Protein AF-A0ABD2DXF5-F1 (afdb_monomer_lite)

InterPro domains:
  IPR007128 Nuclear MIS12/MIND complex subunit PMF1/Nnf1 [PTHR15459] (1-90)

Structure (mmCIF, N/CA/C/O backbone):
data_AF-A0ABD2DXF5-F1
#
_entry.id   AF-A0ABD2DXF5-F1
#
loop_
_atom_site.group_PDB
_atom_site.id
_atom_site.type_symbol
_atom_site.label_atom_id
_atom_site.label_alt_id
_atom_site.label_comp_id
_atom_site.label_asym_id
_atom_site.label_entity_id
_atom_site.label_seq_id
_atom_site.pdbx_PDB_ins_code
_atom_site.Cartn_x
_atom_site.Cartn_y
_atom_site.Cartn_z
_atom_site.occupancy
_atom_site.B_iso_or_equiv
_atom_site.auth_seq_id
_atom_site.auth_comp_id
_atom_site.auth_asym_id
_atom_site.auth_atom_id
_atom_site.pdbx_PDB_model_num
ATOM 1 N N . MET A 1 1 ? 11.352 -49.513 6.795 1.00 47.22 1 MET A N 1
ATOM 2 C CA . MET A 1 1 ? 11.849 -49.752 5.428 1.00 47.22 1 MET A CA 1
ATOM 3 C C . MET A 1 1 ? 10.903 -50.718 4.741 1.00 47.22 1 MET A C 1
ATOM 5 O O . MET A 1 1 ? 10.821 -51.858 5.172 1.00 47.22 1 MET A O 1
ATOM 9 N N . ALA A 1 2 ? 10.162 -50.231 3.752 1.00 45.31 2 ALA A N 1
ATOM 10 C CA . ALA A 1 2 ? 9.526 -51.004 2.689 1.00 45.31 2 ALA A CA 1
ATOM 11 C C . ALA A 1 2 ? 9.255 -49.999 1.559 1.00 45.31 2 ALA A C 1
ATOM 13 O O . ALA A 1 2 ? 8.638 -48.960 1.792 1.00 45.31 2 ALA A O 1
ATOM 14 N N . GLU A 1 3 ? 9.857 -50.265 0.407 1.00 38.09 3 GLU A N 1
ATOM 15 C CA . GLU A 1 3 ? 9.867 -49.440 -0.797 1.00 38.09 3 GLU A CA 1
ATOM 16 C C . GLU A 1 3 ? 8.596 -49.584 -1.643 1.00 38.09 3 GLU A C 1
ATOM 18 O O . GLU A 1 3 ? 7.982 -50.646 -1.684 1.00 38.09 3 GLU A O 1
ATOM 23 N N . ALA A 1 4 ? 8.324 -48.480 -2.349 1.00 42.16 4 ALA A N 1
ATOM 24 C CA . ALA A 1 4 ? 7.800 -48.314 -3.707 1.00 42.16 4 ALA A CA 1
ATOM 25 C C . ALA A 1 4 ? 6.506 -49.022 -4.141 1.00 42.16 4 ALA A C 1
ATOM 27 O O . ALA A 1 4 ? 6.417 -50.244 -4.198 1.00 42.16 4 ALA A O 1
ATOM 28 N N . SER A 1 5 ? 5.577 -48.219 -4.672 1.00 49.09 5 SER A N 1
ATOM 29 C CA . SER A 1 5 ? 5.047 -48.423 -6.029 1.00 49.09 5 SER A CA 1
ATOM 30 C C . SER A 1 5 ? 4.474 -47.110 -6.569 1.00 49.09 5 SER A C 1
ATOM 32 O O . SER A 1 5 ? 3.487 -46.584 -6.061 1.00 49.09 5 SER A O 1
ATOM 34 N N . ASP A 1 6 ? 5.166 -46.594 -7.579 1.00 45.31 6 ASP A N 1
ATOM 35 C CA . ASP A 1 6 ? 4.825 -45.470 -8.446 1.00 45.31 6 ASP A CA 1
ATOM 36 C C . ASP A 1 6 ? 3.909 -45.985 -9.572 1.00 45.31 6 ASP A C 1
ATOM 38 O O . ASP A 1 6 ? 4.174 -47.052 -10.133 1.00 45.31 6 ASP A O 1
ATOM 42 N N . VAL A 1 7 ? 2.835 -45.262 -9.906 1.00 48.72 7 VAL A N 1
ATOM 43 C CA . VAL A 1 7 ? 2.198 -45.408 -11.221 1.00 48.72 7 VAL A CA 1
ATOM 44 C C . VAL A 1 7 ? 1.733 -44.043 -11.729 1.00 48.72 7 VAL A C 1
ATOM 46 O O . VAL A 1 7 ? 0.672 -43.516 -11.400 1.00 48.72 7 VAL A O 1
ATOM 49 N N . ASN A 1 8 ? 2.610 -43.450 -12.528 1.00 42.25 8 ASN A N 1
ATOM 50 C CA . ASN A 1 8 ? 2.336 -42.383 -13.473 1.00 42.25 8 ASN A CA 1
ATOM 51 C C . ASN A 1 8 ? 1.521 -42.931 -14.661 1.00 42.25 8 ASN A C 1
ATOM 53 O O . ASN A 1 8 ? 2.016 -43.770 -15.415 1.00 42.25 8 ASN A O 1
ATOM 57 N N . VAL A 1 9 ? 0.299 -42.431 -14.859 1.00 48.22 9 VAL A N 1
ATOM 58 C CA . VAL A 1 9 ? -0.449 -42.578 -16.116 1.00 48.22 9 VAL A CA 1
ATOM 59 C C . VAL A 1 9 ? -0.662 -41.181 -16.675 1.00 48.22 9 VAL A C 1
ATOM 61 O O . VAL A 1 9 ? -1.481 -40.411 -16.177 1.00 4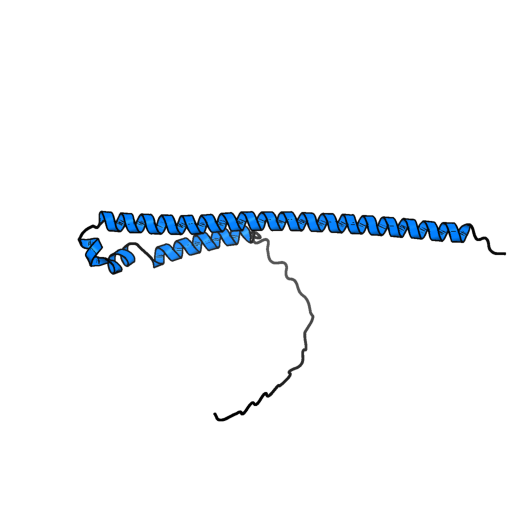8.22 9 VAL A O 1
ATOM 64 N N . GLY A 1 10 ? 0.137 -40.857 -17.689 1.00 40.25 10 GLY A N 1
ATOM 65 C CA . GLY A 1 10 ? -0.113 -39.732 -18.571 1.00 40.25 10 GLY A CA 1
ATOM 66 C C . GLY A 1 10 ? -1.233 -40.079 -19.544 1.00 40.25 10 GLY A C 1
ATOM 67 O O . GLY A 1 10 ? -1.236 -41.165 -20.119 1.00 40.25 10 GLY A O 1
ATOM 68 N N . ASP A 1 11 ? -2.146 -39.139 -19.739 1.00 43.84 11 ASP A N 1
ATOM 69 C CA . ASP A 1 11 ? -3.059 -39.128 -20.873 1.00 43.84 11 ASP A CA 1
ATOM 70 C C . ASP A 1 11 ? -3.064 -37.704 -21.432 1.00 43.84 11 ASP A C 1
ATOM 72 O O . ASP A 1 11 ? -3.457 -36.744 -20.766 1.00 43.84 11 ASP A O 1
ATOM 76 N N . GLY A 1 12 ? -2.469 -37.561 -22.615 1.00 35.69 12 GLY A N 1
ATOM 77 C CA . GLY A 1 12 ? -2.426 -36.314 -23.360 1.00 35.69 12 GLY A CA 1
ATOM 78 C C . GLY A 1 12 ? -3.712 -36.164 -24.157 1.00 35.69 12 GLY A C 1
ATOM 79 O O . GLY A 1 12 ? -4.060 -37.050 -24.931 1.00 35.69 12 GLY A O 1
ATOM 80 N N . CYS A 1 13 ? -4.387 -35.028 -24.006 1.00 43.59 13 CYS A N 1
ATOM 81 C CA . CYS A 1 13 ? -5.456 -34.623 -24.908 1.00 43.59 13 CYS A CA 1
ATOM 82 C C . CYS A 1 13 ? -5.044 -33.347 -25.637 1.00 43.59 13 CYS A C 1
ATOM 84 O O . CYS A 1 13 ? -4.646 -32.352 -25.032 1.00 43.59 13 CYS A O 1
ATOM 86 N N . GLU A 1 14 ? -5.089 -33.462 -26.956 1.00 42.84 14 GLU A N 1
ATOM 87 C CA . GLU A 1 14 ? -4.567 -32.548 -27.955 1.00 42.84 14 GLU A CA 1
ATOM 88 C C . GLU A 1 14 ? -5.222 -31.163 -27.907 1.00 42.84 14 GLU A C 1
ATOM 90 O O . GLU A 1 14 ? -6.431 -31.004 -27.728 1.00 42.84 14 GLU A O 1
ATOM 95 N N . GLU A 1 15 ? -4.385 -30.153 -28.137 1.00 37.16 15 GLU A N 1
ATOM 96 C CA . GLU A 1 15 ? -4.783 -28.793 -28.465 1.00 37.16 15 GLU A CA 1
ATOM 97 C C . GLU A 1 15 ? -5.615 -28.770 -29.757 1.00 37.16 15 GLU A C 1
ATOM 99 O O . GLU A 1 15 ? -5.152 -29.167 -30.829 1.00 37.16 15 GLU A O 1
ATOM 104 N N . LYS A 1 16 ? -6.820 -28.203 -29.685 1.00 44.84 16 LYS A N 1
ATOM 105 C CA . LYS A 1 16 ? -7.468 -27.583 -30.843 1.00 44.84 16 LYS A CA 1
ATOM 106 C C . LYS A 1 16 ? -8.136 -26.286 -30.414 1.00 44.84 16 LYS A C 1
ATOM 108 O O . LYS A 1 16 ? -9.230 -26.285 -29.854 1.00 44.84 16 LYS A O 1
ATOM 113 N N . GLY A 1 17 ? -7.458 -25.177 -30.688 1.00 40.25 17 GLY A N 1
ATOM 114 C CA . GLY A 1 17 ? -8.047 -23.849 -30.600 1.00 40.25 17 GLY A CA 1
ATOM 115 C C . GLY A 1 17 ? -9.136 -23.624 -31.655 1.00 40.25 17 GLY A C 1
ATOM 116 O O . GLY A 1 17 ? -9.132 -24.251 -32.720 1.00 40.25 17 GLY A O 1
ATOM 117 N N . PRO A 1 18 ? -10.034 -22.668 -31.394 1.00 44.34 18 PRO A N 1
ATOM 118 C CA . PRO A 1 18 ? -10.642 -21.864 -32.429 1.00 44.34 18 PRO A CA 1
ATOM 119 C C . PRO A 1 18 ? -10.157 -20.417 -32.280 1.00 44.34 18 PRO A C 1
ATOM 121 O O . PRO A 1 18 ? -10.556 -19.696 -31.365 1.00 44.34 18 PRO A O 1
ATOM 124 N N . GLU A 1 19 ? -9.301 -19.988 -33.206 1.00 47.12 19 GLU A N 1
ATOM 125 C CA . GLU A 1 19 ? -9.205 -18.572 -33.553 1.00 47.12 19 GLU A CA 1
ATOM 126 C C . GLU A 1 19 ? -10.513 -18.135 -34.223 1.00 47.12 19 GLU A C 1
ATOM 128 O O . GLU A 1 19 ? -11.036 -18.830 -35.097 1.00 47.12 19 GLU A O 1
ATOM 133 N N . GLY A 1 20 ? -11.038 -16.974 -33.829 1.00 34.41 20 GLY A N 1
ATOM 134 C CA . GLY A 1 20 ? -12.219 -16.398 -34.468 1.00 34.41 20 GLY A CA 1
ATOM 135 C C . GLY A 1 20 ? -12.893 -15.291 -33.665 1.00 34.41 20 GLY A C 1
ATOM 136 O O . GLY A 1 20 ? -13.974 -15.499 -33.134 1.00 34.41 20 GLY A O 1
ATOM 137 N N . SER A 1 21 ? -12.227 -14.137 -33.588 1.00 40.69 21 SER A N 1
ATOM 138 C CA . SER A 1 21 ? -12.760 -12.765 -33.501 1.00 40.69 21 SER A CA 1
ATOM 139 C C . SER A 1 21 ? -14.139 -12.496 -32.877 1.00 40.69 21 SER A C 1
ATOM 141 O O . SER A 1 21 ? -15.168 -12.837 -33.448 1.00 40.69 21 SER A O 1
ATOM 143 N N . SER A 1 22 ? -14.160 -11.631 -31.859 1.00 41.78 22 SER A N 1
ATOM 144 C CA . SER A 1 22 ? -14.751 -10.285 -31.983 1.00 41.78 22 SER A CA 1
ATOM 145 C C . SER A 1 22 ? -14.497 -9.505 -30.692 1.00 41.78 22 SER A C 1
ATOM 147 O O . SER A 1 22 ? -15.078 -9.792 -29.647 1.00 41.78 22 SER A O 1
ATOM 149 N N . SER A 1 23 ? -13.596 -8.523 -30.751 1.00 48.12 23 SER A N 1
ATOM 150 C CA . SER A 1 23 ? -13.477 -7.506 -29.709 1.00 48.12 23 SER A CA 1
ATOM 151 C C . SER A 1 23 ? -14.700 -6.599 -29.781 1.00 48.12 23 SER A C 1
ATOM 153 O O . SER A 1 23 ? -14.764 -5.682 -30.597 1.00 48.12 23 SER A O 1
ATOM 155 N N . GLU A 1 24 ? -15.684 -6.879 -28.936 1.00 38.19 24 GLU A N 1
ATOM 156 C CA . GLU A 1 24 ? -16.800 -5.972 -28.704 1.00 38.19 24 GLU A CA 1
ATOM 157 C C . GLU A 1 24 ? -16.285 -4.740 -27.930 1.00 38.19 24 GLU A C 1
ATOM 159 O O . GLU A 1 24 ? -15.555 -4.896 -26.942 1.00 38.19 24 GLU A O 1
ATOM 164 N N . PRO A 1 25 ? -16.591 -3.505 -28.371 1.00 47.94 25 PRO A N 1
ATOM 165 C CA . PRO A 1 25 ? -16.143 -2.303 -27.688 1.00 47.94 25 PRO A CA 1
ATOM 166 C C . PRO A 1 25 ? -16.937 -2.152 -26.389 1.00 47.94 25 PRO A C 1
ATOM 168 O O . PRO A 1 25 ? -18.086 -1.712 -26.381 1.00 47.94 25 PRO A O 1
ATOM 171 N N . VAL A 1 26 ? -16.306 -2.531 -25.278 1.00 52.56 26 VAL A N 1
ATOM 172 C CA . VAL A 1 26 ? -16.805 -2.263 -23.925 1.00 52.56 26 VAL A CA 1
ATOM 173 C C . VAL A 1 26 ? -17.025 -0.744 -23.786 1.00 52.56 26 VAL A C 1
ATOM 175 O O . VAL A 1 26 ? -16.183 0.029 -24.257 1.00 52.56 26 VAL A O 1
ATOM 178 N N . PRO A 1 27 ? -18.137 -0.285 -23.175 1.00 61.97 27 PRO A N 1
ATOM 179 C CA . PRO A 1 27 ? -18.443 1.140 -23.056 1.00 61.97 27 PRO A CA 1
ATOM 180 C C . PRO A 1 27 ? -17.316 1.876 -22.320 1.00 61.97 27 PRO A C 1
ATOM 182 O O . PRO A 1 27 ? -16.555 1.229 -21.594 1.00 61.97 27 PRO A O 1
ATOM 185 N N . PRO A 1 28 ? -17.232 3.218 -22.404 1.00 48.78 28 PRO A N 1
ATOM 186 C CA . PRO A 1 28 ? -16.329 4.005 -21.574 1.00 48.78 28 PRO A CA 1
ATOM 187 C C . PRO A 1 28 ? -16.832 4.003 -20.121 1.00 48.78 28 PRO A C 1
ATOM 189 O O . PRO A 1 28 ? -17.269 5.011 -19.575 1.00 48.78 28 PRO A O 1
ATOM 192 N N . GLY A 1 29 ? -16.790 2.835 -19.483 1.00 48.12 29 GLY A N 1
ATOM 193 C CA . GLY A 1 29 ? -16.702 2.723 -18.047 1.00 48.12 29 GLY A CA 1
ATOM 194 C C . GLY A 1 29 ? -15.346 3.288 -17.677 1.00 48.12 29 GLY A C 1
ATOM 195 O O . GLY A 1 29 ? -14.325 2.798 -18.156 1.00 48.12 29 GLY A O 1
ATOM 196 N N . THR A 1 30 ? -15.359 4.370 -16.902 1.00 53.91 30 THR A N 1
ATOM 197 C CA . THR A 1 30 ? -14.197 5.022 -16.299 1.00 53.91 30 THR A CA 1
ATOM 198 C C . THR A 1 30 ? -13.102 3.991 -16.043 1.00 53.91 30 THR A C 1
ATOM 200 O O . THR A 1 30 ? -13.256 3.153 -15.158 1.00 53.91 30 THR A O 1
ATOM 203 N N . ILE A 1 31 ? -12.028 3.995 -16.842 1.00 68.38 31 ILE A N 1
ATOM 204 C CA . ILE A 1 31 ? -10.905 3.078 -16.635 1.00 68.38 31 ILE A CA 1
ATOM 205 C C . ILE A 1 31 ? -10.258 3.514 -15.319 1.00 68.38 31 ILE A C 1
ATOM 207 O O . ILE A 1 31 ? -9.460 4.451 -15.274 1.00 68.38 31 ILE A O 1
ATOM 211 N N . ILE A 1 32 ? -10.684 2.900 -14.215 1.00 75.50 32 ILE A N 1
ATOM 212 C CA . ILE A 1 32 ? -10.129 3.152 -12.891 1.00 75.50 32 ILE A CA 1
ATOM 213 C C . ILE A 1 32 ? -8.680 2.675 -12.950 1.00 75.50 32 ILE A C 1
ATOM 215 O O . ILE A 1 32 ? -8.405 1.505 -13.216 1.00 75.50 32 ILE A O 1
ATOM 219 N N . SER A 1 33 ? -7.742 3.598 -12.734 1.00 86.88 33 SER A N 1
ATOM 220 C CA . SER A 1 33 ? -6.328 3.244 -12.620 1.00 86.88 33 SER A CA 1
ATOM 221 C C . SER A 1 33 ? -6.158 2.179 -11.536 1.00 86.88 33 SER A C 1
ATOM 223 O O . SER A 1 33 ? -6.744 2.302 -10.462 1.00 86.88 33 SER A O 1
ATOM 225 N N . ARG A 1 34 ? -5.333 1.155 -11.786 1.00 88.25 34 ARG A N 1
ATOM 226 C CA . ARG A 1 34 ? -5.063 0.071 -10.819 1.00 88.25 34 ARG A CA 1
ATOM 227 C C . ARG A 1 34 ? -4.621 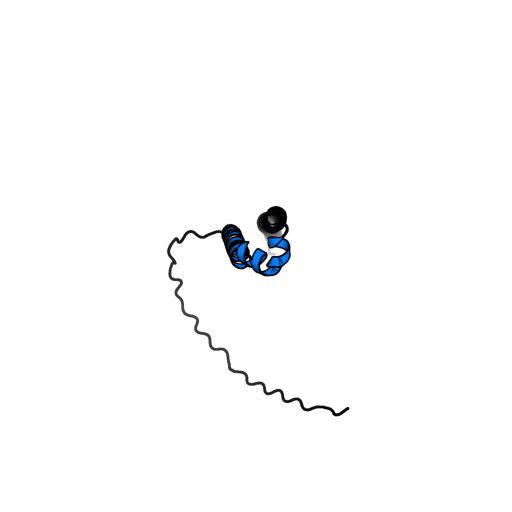0.596 -9.449 1.00 88.25 34 ARG A C 1
ATOM 229 O O . ARG A 1 34 ? -4.973 0.012 -8.436 1.00 88.25 34 ARG A O 1
ATOM 236 N N . VAL A 1 35 ? -3.916 1.725 -9.441 1.00 87.56 35 VAL A N 1
ATOM 237 C CA . VAL A 1 35 ? -3.551 2.496 -8.245 1.00 87.56 35 VAL A CA 1
ATOM 238 C C . VAL A 1 35 ? -4.783 2.913 -7.436 1.00 87.56 35 VAL A C 1
ATOM 240 O O . VAL A 1 35 ? -4.875 2.635 -6.251 1.00 87.56 35 VAL A O 1
ATOM 243 N N . LYS A 1 36 ? -5.780 3.520 -8.087 1.00 88.25 36 LYS A N 1
ATOM 244 C CA . LYS A 1 36 ? -7.023 3.953 -7.429 1.00 88.25 36 LYS A CA 1
ATOM 245 C C . LYS A 1 36 ? -7.866 2.768 -6.963 1.00 88.25 36 LYS A C 1
ATOM 247 O O . LYS A 1 36 ? -8.592 2.867 -5.981 1.00 88.25 36 LYS A O 1
ATOM 252 N N . LEU A 1 37 ? -7.778 1.648 -7.681 1.00 93.00 37 LEU A N 1
ATOM 253 C CA . LEU A 1 37 ? -8.412 0.408 -7.254 1.00 93.00 37 LEU A CA 1
ATOM 254 C C . LEU A 1 37 ? -7.761 -0.126 -5.970 1.00 93.00 37 LEU A C 1
ATOM 256 O O . LEU A 1 37 ? -8.485 -0.587 -5.096 1.00 93.00 37 LEU A O 1
ATOM 260 N N . LEU A 1 38 ? -6.430 -0.050 -5.846 1.00 91.31 38 LEU A N 1
ATOM 261 C CA . LEU A 1 38 ? -5.712 -0.457 -4.636 1.00 91.31 38 LEU A CA 1
ATOM 262 C C . LEU A 1 38 ? -6.158 0.356 -3.416 1.00 91.31 38 LEU A C 1
ATOM 264 O O . LEU A 1 38 ? -6.549 -0.255 -2.428 1.00 91.31 38 LEU A O 1
ATOM 268 N N . ASP A 1 39 ? -6.195 1.681 -3.537 1.00 92.56 39 ASP A N 1
ATOM 269 C CA . ASP A 1 39 ? -6.689 2.614 -2.509 1.00 92.56 39 ASP A CA 1
ATOM 270 C C . ASP A 1 39 ? -8.099 2.227 -2.033 1.00 92.56 39 ASP A C 1
ATOM 272 O O . ASP A 1 39 ? -8.331 1.899 -0.868 1.00 92.56 39 ASP A O 1
ATOM 276 N N . THR A 1 40 ? -9.026 2.055 -2.980 1.00 95.25 40 THR A N 1
ATOM 277 C CA . THR A 1 40 ? -10.400 1.622 -2.670 1.00 95.25 40 THR A CA 1
ATOM 278 C C . THR A 1 40 ? -10.452 0.241 -1.999 1.00 95.25 40 THR A C 1
ATOM 280 O O . THR A 1 40 ? -11.273 0.002 -1.106 1.00 95.25 40 THR A O 1
ATOM 283 N N . MET A 1 41 ? -9.607 -0.702 -2.430 1.00 95.56 41 MET A N 1
ATOM 284 C CA . MET A 1 41 ? -9.538 -2.038 -1.835 1.00 95.56 41 MET A CA 1
ATOM 285 C C . MET A 1 41 ? -8.999 -1.991 -0.405 1.00 95.56 41 MET A C 1
ATOM 287 O O . MET A 1 41 ? -9.533 -2.699 0.450 1.00 95.56 41 MET A O 1
ATOM 291 N N . VAL A 1 42 ? -7.984 -1.167 -0.131 1.00 97.00 42 VAL A N 1
ATOM 292 C CA . VAL A 1 42 ? -7.416 -0.990 1.210 1.00 97.00 42 VAL A CA 1
ATOM 293 C C . VAL A 1 42 ? -8.425 -0.326 2.138 1.00 97.00 42 VAL A C 1
ATOM 295 O O . VAL A 1 42 ? -8.661 -0.848 3.229 1.00 97.00 42 VAL A O 1
ATOM 298 N N . ASP A 1 43 ? -9.110 0.724 1.691 1.00 96.44 43 ASP A N 1
ATOM 299 C CA . ASP A 1 43 ? -10.184 1.365 2.453 1.00 96.44 43 ASP A CA 1
ATOM 300 C C . ASP A 1 43 ? -11.304 0.383 2.801 1.00 96.44 43 ASP A C 1
ATOM 302 O O . ASP A 1 43 ? -11.717 0.252 3.959 1.00 96.44 43 ASP A O 1
ATOM 306 N N . THR A 1 44 ? -11.760 -0.379 1.804 1.00 97.94 44 THR A N 1
ATOM 307 C CA . THR A 1 44 ? -12.798 -1.393 2.002 1.00 97.94 44 THR A CA 1
ATOM 308 C C . THR A 1 44 ? -12.318 -2.481 2.962 1.00 97.94 44 THR A C 1
ATOM 310 O O . THR A 1 44 ? -13.060 -2.893 3.857 1.00 97.94 44 THR A O 1
ATOM 313 N N . PHE A 1 45 ? -11.074 -2.945 2.821 1.00 97.56 45 PHE A N 1
ATOM 314 C CA . PHE A 1 45 ? -10.480 -3.933 3.716 1.00 97.56 45 PHE A CA 1
ATOM 315 C C . PHE A 1 45 ? -10.429 -3.425 5.159 1.00 97.56 45 PHE A C 1
ATOM 317 O O . PHE A 1 45 ? -10.900 -4.121 6.059 1.00 97.56 45 PHE A O 1
ATOM 324 N N . LEU A 1 46 ? -9.929 -2.207 5.386 1.00 97.44 46 LEU A N 1
ATOM 325 C CA . LEU A 1 46 ? -9.858 -1.594 6.712 1.00 97.44 46 LEU A CA 1
ATOM 326 C C . LEU A 1 46 ? -11.247 -1.437 7.330 1.00 97.44 46 LEU A C 1
ATOM 328 O O . LEU A 1 46 ? -11.440 -1.773 8.499 1.00 97.44 46 LEU A O 1
ATOM 332 N N . GLN A 1 47 ? -12.235 -1.005 6.545 1.00 97.31 47 GLN A N 1
ATOM 333 C CA . GLN A 1 47 ? -13.618 -0.905 7.003 1.00 97.31 47 GLN A CA 1
ATOM 334 C C . GLN A 1 47 ? -14.159 -2.268 7.456 1.00 97.31 47 GLN A C 1
ATOM 336 O O . GLN A 1 47 ? -14.753 -2.383 8.532 1.00 97.31 47 GLN A O 1
ATOM 341 N N . LYS A 1 48 ? -13.943 -3.322 6.659 1.00 98.06 48 LYS A N 1
ATOM 342 C CA . LYS A 1 48 ? -14.391 -4.683 6.988 1.00 98.06 48 LYS A CA 1
ATOM 343 C C . LYS A 1 48 ? -13.646 -5.255 8.191 1.00 98.06 48 LYS A C 1
ATOM 345 O O . LYS A 1 48 ? -14.271 -5.902 9.029 1.00 98.06 48 LYS A O 1
ATOM 350 N N . LEU A 1 49 ? -12.349 -4.988 8.304 1.00 96.56 49 LEU A N 1
ATOM 351 C CA . LEU A 1 49 ? -11.513 -5.427 9.415 1.00 96.56 49 LEU A CA 1
ATOM 352 C C . LEU A 1 49 ? -11.987 -4.820 10.741 1.00 96.56 49 LEU A C 1
ATOM 354 O O . LEU A 1 49 ? -12.202 -5.552 11.706 1.00 96.56 49 LEU A O 1
ATOM 358 N N . VAL A 1 50 ? -12.225 -3.505 10.773 1.00 96.69 50 VAL A N 1
ATOM 359 C CA . VAL A 1 50 ? -12.738 -2.810 11.965 1.00 96.69 50 VAL A CA 1
ATOM 360 C C . VAL A 1 50 ? -14.149 -3.275 12.316 1.00 96.69 50 VAL A C 1
ATOM 362 O O . VAL A 1 50 ? -14.450 -3.487 13.488 1.00 96.69 50 VAL A O 1
ATOM 365 N N . ALA A 1 51 ? -15.011 -3.498 11.321 1.00 97.00 51 ALA A N 1
ATOM 366 C CA . ALA A 1 51 ? -16.345 -4.039 11.565 1.00 97.00 51 ALA A CA 1
ATOM 367 C C . ALA A 1 51 ? -16.291 -5.451 12.180 1.00 97.00 51 ALA A C 1
ATOM 369 O O . ALA A 1 51 ? -17.021 -5.746 13.127 1.00 97.00 51 ALA A O 1
ATOM 370 N N . ALA A 1 52 ? -15.408 -6.320 11.677 1.00 96.19 52 ALA A N 1
ATOM 371 C CA . ALA A 1 52 ? -15.237 -7.680 12.186 1.00 96.19 52 ALA A CA 1
ATOM 372 C C . ALA A 1 52 ? -14.624 -7.717 13.596 1.00 96.19 52 ALA A C 1
ATOM 374 O O . ALA A 1 52 ? -14.967 -8.592 14.397 1.00 96.19 52 ALA A O 1
ATOM 375 N N . GLY A 1 53 ? -13.728 -6.778 13.894 1.00 95.44 53 GLY A N 1
ATOM 376 C CA . GLY A 1 53 ? -13.081 -6.589 15.189 1.00 95.44 53 GLY A CA 1
ATOM 377 C C . GLY A 1 53 ? -13.715 -5.487 16.032 1.00 95.44 53 GLY A C 1
ATOM 378 O O . GLY A 1 53 ? -12.975 -4.797 16.719 1.00 95.44 53 GLY A O 1
ATOM 379 N N . SER A 1 54 ? -15.036 -5.289 15.960 1.00 97.12 54 SER A N 1
ATOM 380 C CA . SER A 1 54 ? -15.713 -4.158 16.607 1.00 97.12 54 SER A CA 1
ATOM 381 C C . SER A 1 54 ? -15.432 -4.053 18.112 1.00 97.12 54 SER A C 1
ATOM 383 O O . SER A 1 54 ? -15.179 -5.056 18.787 1.00 97.12 54 SER A O 1
ATOM 385 N N . TYR A 1 55 ? -15.565 -2.840 18.666 1.00 97.88 55 TYR A N 1
ATOM 386 C CA . TYR A 1 55 ? -15.366 -2.596 20.099 1.00 97.88 55 TYR A CA 1
ATOM 387 C C . TYR A 1 55 ? -16.220 -3.525 20.964 1.00 97.88 55 TYR A C 1
ATOM 389 O O . TYR A 1 55 ? -15.731 -4.056 21.954 1.00 97.88 55 TYR A O 1
ATOM 397 N N . GLN A 1 56 ? -17.457 -3.804 20.544 1.00 97.62 56 GLN A N 1
ATOM 398 C CA . GLN A 1 56 ? -18.324 -4.752 21.236 1.00 97.62 56 GLN A CA 1
ATOM 399 C C . GLN A 1 56 ? -17.665 -6.136 21.343 1.00 97.62 56 GLN A C 1
ATOM 401 O O . GLN A 1 56 ? -17.499 -6.651 22.448 1.00 97.62 56 GLN A O 1
ATOM 406 N N . ARG A 1 57 ? -17.210 -6.708 20.218 1.00 97.75 57 ARG A N 1
ATOM 407 C CA . ARG A 1 57 ? -16.545 -8.020 20.220 1.00 97.75 57 ARG A CA 1
ATOM 408 C C . ARG A 1 57 ? -15.259 -7.998 21.039 1.00 97.75 57 ARG A C 1
ATOM 410 O O . ARG A 1 57 ? -14.963 -8.964 21.736 1.00 97.75 57 ARG A O 1
ATOM 417 N N . PHE A 1 58 ? -14.517 -6.893 21.000 1.00 97.75 58 PHE A N 1
ATOM 418 C CA . PHE A 1 58 ? -13.338 -6.700 21.838 1.00 97.75 58 PHE A CA 1
ATOM 419 C C . PHE A 1 58 ? -13.694 -6.731 23.333 1.00 97.75 58 PHE A C 1
ATOM 421 O O . PHE A 1 58 ? -13.089 -7.481 24.100 1.00 97.75 58 PHE A O 1
ATOM 428 N N . THR A 1 59 ? -14.714 -5.982 23.756 1.00 97.75 59 THR A N 1
ATOM 429 C CA . THR A 1 59 ? -15.173 -5.973 25.153 1.00 97.75 59 THR A CA 1
ATOM 430 C C . THR A 1 59 ? -15.761 -7.309 25.592 1.00 97.75 59 THR A C 1
ATOM 432 O O . THR A 1 59 ? -15.566 -7.697 26.741 1.00 97.75 59 THR A O 1
ATOM 435 N N . ASP A 1 60 ? -16.404 -8.052 24.689 1.00 97.44 60 ASP A N 1
ATOM 436 C CA . ASP A 1 60 ? -16.920 -9.392 24.971 1.00 97.44 60 ASP A CA 1
ATOM 437 C C . ASP A 1 60 ? -15.771 -10.377 25.258 1.00 97.44 60 ASP A C 1
ATOM 439 O O . ASP A 1 60 ? -15.843 -11.149 26.218 1.00 97.44 60 ASP A O 1
ATOM 443 N N . CYS A 1 61 ? -14.671 -10.300 24.498 1.00 96.19 61 CYS A N 1
ATOM 444 C CA . CYS A 1 61 ? -13.462 -11.108 24.710 1.00 96.19 61 CYS A CA 1
ATOM 445 C C . CYS A 1 61 ? -12.688 -10.722 25.984 1.00 96.19 61 CYS A C 1
ATOM 447 O O . CYS A 1 61 ? -12.093 -11.583 26.630 1.00 96.19 61 CYS A O 1
ATOM 449 N N . TYR A 1 62 ? -12.711 -9.444 26.374 1.00 95.94 62 TYR A N 1
ATOM 450 C CA . TYR A 1 62 ? -12.001 -8.916 27.549 1.00 95.94 62 TYR A CA 1
ATOM 451 C C . TYR A 1 62 ? -12.952 -8.467 28.665 1.00 95.94 62 TYR A C 1
ATOM 453 O O . TYR A 1 62 ? -12.673 -7.520 29.407 1.00 95.94 62 TYR A O 1
ATOM 461 N N . LYS A 1 63 ? -14.070 -9.184 28.825 1.00 96.56 63 LYS A N 1
ATOM 462 C CA . LYS A 1 63 ? -15.201 -8.791 29.678 1.00 96.56 63 LYS A CA 1
ATOM 463 C C . LYS A 1 63 ? -14.805 -8.419 31.102 1.00 96.56 63 LYS A C 1
ATOM 465 O O . LYS A 1 63 ? -15.298 -7.433 31.644 1.00 96.56 63 LYS A O 1
ATOM 470 N N . ARG A 1 64 ? -13.899 -9.187 31.717 1.00 97.06 64 ARG A N 1
ATOM 471 C CA . ARG A 1 64 ? -13.486 -8.937 33.104 1.00 97.06 64 ARG A CA 1
ATOM 472 C C . ARG A 1 64 ? -12.713 -7.629 33.257 1.00 97.06 64 ARG A C 1
ATOM 474 O O . ARG A 1 64 ? -12.943 -6.912 34.224 1.00 97.06 64 ARG A O 1
ATOM 481 N N . PHE A 1 65 ? -11.820 -7.325 32.317 1.00 96.00 65 PHE A N 1
ATOM 482 C CA . PHE A 1 65 ? -11.056 -6.081 32.331 1.00 96.00 65 PHE A CA 1
ATOM 483 C C . PHE A 1 65 ? -11.953 -4.886 31.999 1.00 96.00 65 PHE A C 1
ATOM 485 O O . PHE A 1 65 ? -11.921 -3.895 32.720 1.00 96.00 65 PHE A O 1
ATOM 492 N N . TYR A 1 66 ? -12.836 -5.027 31.007 1.00 97.12 66 TYR A N 1
ATOM 493 C CA . TYR A 1 66 ? -13.829 -4.010 30.657 1.00 97.12 66 TYR A CA 1
ATOM 494 C C . TYR A 1 66 ? -14.717 -3.609 31.841 1.00 97.12 66 TYR A C 1
ATOM 496 O O . TYR A 1 66 ? -14.908 -2.425 32.094 1.00 97.12 66 TYR A O 1
ATOM 504 N N . GLN A 1 67 ? -15.203 -4.584 32.615 1.00 97.06 67 GLN A N 1
ATOM 505 C CA . GLN A 1 67 ? -16.010 -4.322 33.812 1.00 97.06 67 GLN A CA 1
ATOM 506 C C . GLN A 1 67 ? -15.254 -3.559 34.908 1.00 97.06 67 GLN A C 1
ATOM 508 O O . GLN A 1 67 ? -15.880 -2.852 35.691 1.00 97.06 67 GLN A O 1
ATOM 513 N N . LEU A 1 68 ? -13.933 -3.741 35.002 1.00 97.94 68 LEU A N 1
ATOM 514 C CA . LEU A 1 68 ? -13.099 -3.092 36.016 1.00 97.94 68 LEU A CA 1
ATOM 515 C C . LEU A 1 68 ? -12.600 -1.716 35.563 1.00 97.94 68 LEU A C 1
ATOM 517 O O . LEU A 1 68 ? -12.480 -0.817 36.389 1.00 97.94 68 LEU A O 1
ATOM 521 N N . GLN A 1 69 ? -12.265 -1.570 34.280 1.00 96.81 69 GLN A N 1
ATOM 522 C CA . GLN A 1 69 ? -11.676 -0.362 33.700 1.00 96.81 69 GLN A CA 1
ATOM 523 C C . GLN A 1 69 ? -12.208 -0.109 32.275 1.00 96.81 69 GLN A C 1
ATOM 525 O O . GLN A 1 69 ? -11.496 -0.358 31.290 1.00 96.81 69 GLN A O 1
ATOM 530 N N . PRO A 1 70 ? -13.447 0.393 32.126 1.00 97.12 70 PRO A N 1
ATOM 531 C CA . PRO A 1 70 ? -14.058 0.602 30.816 1.00 97.12 70 PRO A CA 1
ATOM 532 C C . PRO A 1 70 ? -13.338 1.686 30.005 1.00 97.12 70 PRO A C 1
ATOM 534 O O . PRO A 1 70 ? -13.070 1.483 28.820 1.00 97.12 70 PRO A O 1
ATOM 537 N N . GLU A 1 71 ? -12.914 2.782 30.640 1.00 97.88 71 GLU A N 1
ATOM 538 C CA . GLU A 1 71 ? -12.202 3.874 29.966 1.00 97.88 71 GLU A CA 1
ATOM 539 C C . GLU A 1 71 ? 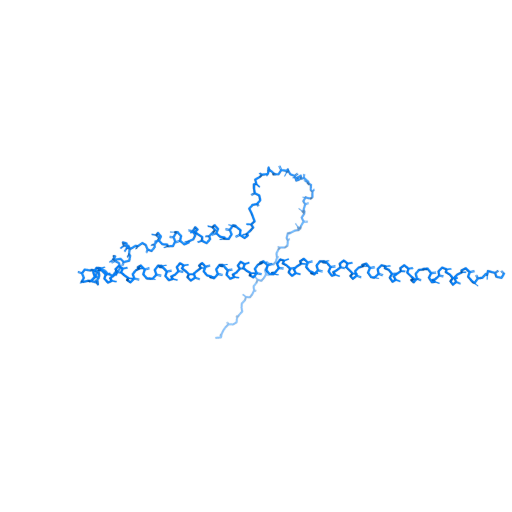-10.833 3.416 29.462 1.00 97.88 71 GLU A C 1
ATOM 541 O O . GLU A 1 71 ? -10.427 3.747 28.347 1.00 97.88 71 GLU A O 1
ATOM 546 N N . MET A 1 72 ? -10.109 2.629 30.266 1.00 97.38 72 MET A N 1
ATOM 547 C CA . MET A 1 72 ? -8.816 2.086 29.847 1.00 97.38 72 MET A CA 1
ATOM 548 C C . MET A 1 72 ? -8.991 1.083 28.705 1.00 97.38 72 MET A C 1
ATOM 550 O O . MET A 1 72 ? -8.238 1.121 27.735 1.00 97.38 72 MET A O 1
ATOM 554 N N . THR A 1 73 ? -10.010 0.224 28.781 1.00 97.94 73 THR A N 1
ATOM 555 C CA . THR A 1 73 ? -10.339 -0.730 27.712 1.00 97.94 73 THR A CA 1
ATOM 556 C C . THR A 1 73 ? -10.640 -0.013 26.399 1.00 97.94 73 THR A C 1
ATOM 558 O O . THR A 1 73 ? -10.128 -0.413 25.355 1.00 97.94 73 THR A O 1
ATOM 561 N N . GLN A 1 74 ? -11.422 1.071 26.448 1.00 97.81 74 GLN A N 1
ATOM 562 C CA . GLN A 1 74 ? -11.698 1.903 25.279 1.00 97.81 74 GLN A CA 1
ATOM 563 C C . GLN A 1 74 ? -10.416 2.526 24.716 1.00 97.81 74 GLN A C 1
ATOM 565 O O . GLN A 1 74 ? -10.135 2.368 23.535 1.00 97.81 74 GLN A O 1
ATOM 570 N N . ARG A 1 75 ? -9.575 3.139 25.560 1.00 98.38 75 ARG A N 1
ATOM 571 C CA . ARG A 1 75 ? -8.295 3.727 25.119 1.00 98.38 75 ARG A CA 1
ATOM 572 C C . ARG A 1 75 ? -7.370 2.710 24.457 1.00 98.38 75 ARG A C 1
ATOM 574 O O . ARG A 1 75 ? -6.693 3.048 23.490 1.00 98.38 75 ARG A O 1
ATOM 581 N N . ILE A 1 76 ? -7.312 1.486 24.981 1.00 97.94 76 ILE A N 1
ATOM 582 C CA . ILE A 1 76 ? -6.521 0.403 24.384 1.00 97.94 76 ILE A CA 1
ATOM 583 C C . ILE A 1 76 ? -7.067 0.062 22.998 1.00 97.94 76 ILE A C 1
ATOM 585 O O . ILE A 1 76 ? -6.285 -0.011 22.053 1.00 97.94 76 ILE A O 1
ATOM 589 N N . TYR A 1 77 ? -8.384 -0.113 22.873 1.00 98.19 77 TYR A N 1
ATOM 590 C 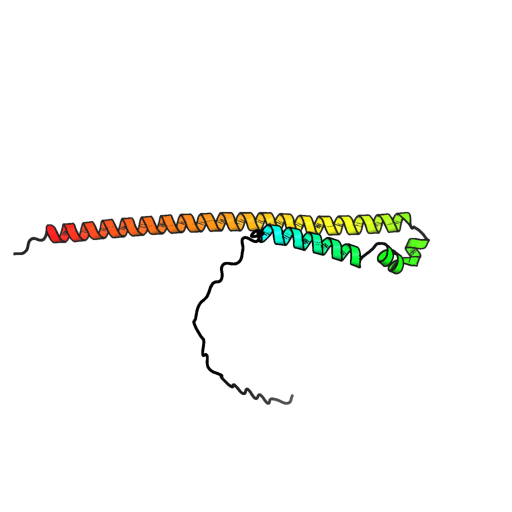CA . TYR A 1 77 ? -9.023 -0.420 21.596 1.00 98.19 77 TYR A CA 1
ATOM 591 C C . TYR A 1 77 ? -8.809 0.693 20.566 1.00 98.19 77 TYR A C 1
ATOM 593 O O . TYR A 1 77 ? -8.322 0.425 19.470 1.00 98.19 77 TYR A O 1
ATOM 601 N N . ASP A 1 78 ? -9.090 1.943 20.935 1.00 98.19 78 ASP A N 1
ATOM 602 C CA . ASP A 1 78 ? -8.944 3.099 20.048 1.00 98.19 78 ASP A CA 1
ATOM 603 C C . ASP A 1 78 ? -7.496 3.240 19.575 1.00 98.19 78 ASP A C 1
ATOM 605 O O . ASP A 1 78 ? -7.233 3.428 18.384 1.00 98.19 78 ASP A O 1
ATOM 609 N N . LYS A 1 79 ? -6.534 3.077 20.493 1.00 98.38 79 LYS A N 1
ATOM 610 C CA . LYS A 1 79 ? -5.109 3.095 20.159 1.00 98.38 79 LYS A CA 1
ATOM 611 C C . LYS A 1 79 ? -4.740 1.953 19.219 1.00 98.38 79 LYS A C 1
ATOM 613 O O . LYS A 1 79 ? -4.023 2.195 18.253 1.00 98.38 79 LYS A O 1
ATOM 618 N N . PHE A 1 80 ? -5.213 0.738 19.485 1.00 97.69 80 PHE A N 1
ATOM 619 C CA . PHE A 1 80 ? -4.940 -0.426 18.648 1.00 97.69 80 PHE A CA 1
ATOM 620 C C . PHE A 1 80 ? -5.476 -0.235 17.224 1.00 97.69 80 PHE A C 1
ATOM 622 O O . PHE A 1 80 ? -4.711 -0.368 16.272 1.00 97.69 80 PHE A O 1
ATOM 629 N N . ILE A 1 81 ? -6.751 0.137 17.074 1.00 97.69 81 ILE A N 1
ATOM 630 C CA . ILE A 1 81 ? -7.377 0.340 15.762 1.00 97.69 81 ILE A CA 1
ATOM 631 C C . ILE A 1 81 ? -6.697 1.476 15.002 1.00 97.69 81 ILE A C 1
ATOM 633 O O . ILE A 1 81 ? -6.334 1.288 13.843 1.00 97.69 81 ILE A O 1
ATOM 637 N N . THR A 1 82 ? -6.444 2.608 15.663 1.00 97.88 82 THR A N 1
ATOM 638 C CA . THR A 1 82 ? -5.764 3.747 15.032 1.00 97.88 82 THR A CA 1
ATOM 639 C C . THR A 1 82 ? -4.368 3.351 14.557 1.00 97.88 82 THR A C 1
ATOM 641 O O . THR A 1 82 ? -4.011 3.599 13.412 1.00 97.88 82 THR A O 1
ATOM 644 N N . GLN A 1 83 ? -3.569 2.690 15.403 1.00 98.44 83 GLN A N 1
ATOM 645 C CA . GLN A 1 83 ? -2.217 2.271 15.023 1.00 98.44 83 GLN A CA 1
ATOM 646 C C . GLN A 1 83 ? -2.226 1.259 13.875 1.00 98.44 83 GLN A C 1
ATOM 648 O O . GLN A 1 83 ? -1.401 1.366 12.969 1.00 98.44 83 GLN A O 1
ATOM 653 N N . LEU A 1 84 ? -3.160 0.308 13.889 1.00 97.38 84 LEU A N 1
ATOM 654 C CA . LEU A 1 84 ? -3.307 -0.687 12.833 1.00 97.38 84 LEU A CA 1
ATOM 655 C C . LEU A 1 84 ? -3.682 -0.040 11.493 1.00 97.38 84 LEU A C 1
ATOM 657 O O . LEU A 1 84 ? -3.016 -0.292 10.490 1.00 97.38 84 LEU A O 1
ATOM 661 N N . GLN A 1 85 ? -4.706 0.819 11.484 1.00 97.19 85 GLN A N 1
ATOM 662 C CA . GLN A 1 85 ? -5.151 1.532 10.284 1.00 97.19 85 GLN A CA 1
ATOM 663 C C . GLN A 1 85 ? -4.038 2.417 9.721 1.00 97.19 85 GLN A C 1
ATOM 665 O O . GLN A 1 85 ? -3.696 2.286 8.548 1.00 97.19 85 GLN A O 1
ATOM 670 N N . THR A 1 86 ? -3.406 3.240 10.563 1.00 97.62 86 THR A N 1
ATOM 671 C CA . THR A 1 86 ? -2.306 4.117 10.142 1.00 97.62 86 THR A CA 1
ATOM 672 C C . THR A 1 86 ? -1.120 3.323 9.600 1.00 97.62 86 THR A C 1
ATOM 674 O O . THR A 1 86 ? -0.512 3.730 8.614 1.00 97.62 86 THR A O 1
ATOM 677 N N . SER A 1 87 ? -0.778 2.183 10.211 1.00 98.31 87 SER A N 1
ATOM 678 C CA . SER A 1 87 ? 0.314 1.324 9.737 1.00 98.31 87 SER A CA 1
ATOM 679 C C . SER A 1 87 ? 0.035 0.776 8.336 1.00 98.31 87 SER A C 1
ATOM 681 O O . SER A 1 87 ? 0.916 0.798 7.480 1.00 98.31 87 SER A O 1
ATOM 683 N N . ILE A 1 88 ? -1.193 0.314 8.086 1.00 97.00 88 ILE A N 1
ATOM 684 C CA . ILE A 1 88 ? -1.600 -0.226 6.782 1.00 97.00 88 ILE A CA 1
ATOM 685 C C . ILE A 1 88 ? -1.645 0.878 5.720 1.00 97.00 88 ILE A C 1
ATOM 687 O O . ILE A 1 88 ? -1.066 0.702 4.653 1.00 97.00 88 ILE A O 1
ATOM 691 N N . GLN A 1 89 ? -2.255 2.026 6.023 1.00 96.38 89 GLN A N 1
ATOM 692 C CA . GLN A 1 89 ? -2.318 3.171 5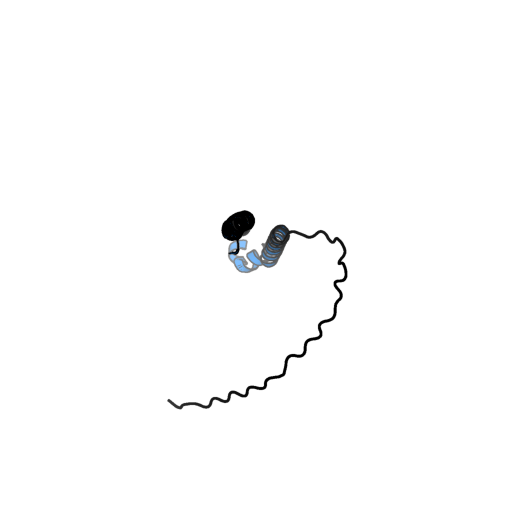.102 1.00 96.38 89 GLN A CA 1
ATOM 693 C C . GLN A 1 89 ? -0.928 3.716 4.770 1.00 96.38 89 GLN A C 1
ATOM 695 O O . GLN A 1 89 ? -0.637 4.058 3.628 1.00 96.38 89 GLN A O 1
ATOM 700 N N . LYS A 1 90 ? -0.022 3.752 5.753 1.00 97.38 90 LYS A N 1
ATOM 701 C CA . LYS A 1 90 ? 1.373 4.118 5.505 1.00 97.38 90 LYS A CA 1
ATOM 702 C C . LYS A 1 90 ? 2.031 3.145 4.525 1.00 97.38 90 LYS A C 1
ATOM 704 O O . LYS A 1 90 ? 2.683 3.589 3.584 1.00 97.38 90 LYS A O 1
ATOM 709 N N . GLN A 1 91 ? 1.853 1.840 4.730 1.00 96.81 91 GLN A N 1
ATOM 710 C CA . GLN A 1 91 ? 2.431 0.834 3.840 1.00 96.81 91 GLN A CA 1
ATOM 711 C C . GLN A 1 91 ? 1.860 0.925 2.421 1.00 96.81 91 GLN A C 1
ATOM 713 O O . GLN A 1 91 ? 2.585 0.738 1.445 1.00 96.81 91 GLN A O 1
ATOM 718 N N . GLU A 1 92 ? 0.569 1.215 2.297 1.00 95.69 92 GLU A N 1
ATOM 719 C CA . GLU A 1 92 ? -0.069 1.453 1.008 1.00 95.69 92 GLU A CA 1
ATOM 720 C C . GLU A 1 92 ? 0.515 2.690 0.310 1.00 95.69 92 GLU A C 1
ATOM 722 O O . GLU A 1 92 ? 0.901 2.598 -0.854 1.00 95.69 92 GLU A O 1
ATOM 727 N N . ALA A 1 93 ? 0.679 3.808 1.020 1.00 94.75 93 ALA A N 1
ATOM 728 C CA . ALA A 1 93 ? 1.288 5.014 0.462 1.00 94.75 93 ALA A CA 1
ATOM 729 C C . ALA A 1 93 ? 2.732 4.773 -0.020 1.00 94.75 93 ALA A C 1
ATOM 731 O O . ALA A 1 93 ? 3.123 5.259 -1.082 1.00 94.75 93 ALA A O 1
ATOM 732 N N . GLU A 1 94 ? 3.522 3.988 0.718 1.00 96.44 94 GLU A N 1
ATOM 733 C CA . GLU A 1 94 ? 4.864 3.568 0.291 1.00 96.44 94 GLU A CA 1
ATOM 734 C C . GLU A 1 94 ? 4.811 2.711 -0.983 1.00 96.44 94 GLU A C 1
ATOM 736 O O . GLU A 1 94 ? 5.551 2.959 -1.938 1.00 96.44 94 GLU A O 1
ATOM 741 N N . ASN A 1 95 ? 3.898 1.738 -1.041 1.00 94.12 95 ASN A N 1
ATOM 742 C CA . ASN A 1 95 ? 3.698 0.913 -2.233 1.00 94.12 95 ASN A CA 1
ATOM 743 C C . ASN A 1 95 ? 3.273 1.756 -3.440 1.00 94.12 95 ASN A C 1
ATOM 745 O O . ASN A 1 95 ? 3.708 1.491 -4.562 1.00 94.12 95 ASN A O 1
ATOM 749 N N . GLN A 1 96 ? 2.462 2.786 -3.212 1.00 92.88 96 GLN A N 1
ATOM 750 C CA . GLN A 1 96 ? 2.015 3.697 -4.251 1.00 92.88 96 GLN A CA 1
ATOM 751 C C . GLN A 1 96 ? 3.176 4.513 -4.830 1.00 92.88 96 GLN A C 1
ATOM 753 O O . GLN A 1 96 ? 3.344 4.577 -6.048 1.00 92.88 96 GLN A O 1
ATOM 758 N N . GLN A 1 97 ? 4.039 5.051 -3.968 1.00 95.00 97 GLN A N 1
ATOM 759 C CA . GLN A 1 97 ? 5.255 5.746 -4.397 1.00 95.00 97 GLN A CA 1
ATOM 760 C C . GLN A 1 97 ? 6.182 4.831 -5.210 1.00 95.00 97 GLN A C 1
ATOM 762 O O . GLN A 1 97 ? 6.724 5.247 -6.236 1.00 95.00 97 GLN A O 1
ATOM 767 N N . LEU A 1 98 ? 6.339 3.572 -4.790 1.00 95.69 98 LEU A N 1
ATOM 768 C CA . LEU A 1 98 ? 7.121 2.582 -5.532 1.00 95.69 98 LEU A CA 1
ATOM 769 C C . LEU A 1 98 ? 6.503 2.276 -6.901 1.00 95.69 98 LEU A C 1
ATOM 771 O O . LEU A 1 98 ? 7.228 2.199 -7.893 1.00 95.69 98 LEU A O 1
ATOM 775 N N . ALA A 1 99 ? 5.179 2.138 -6.983 1.00 92.94 99 ALA A N 1
ATOM 776 C CA . ALA A 1 99 ? 4.485 1.916 -8.247 1.00 92.94 99 ALA A CA 1
ATOM 777 C C . ALA A 1 99 ? 4.705 3.082 -9.225 1.00 92.94 99 ALA A C 1
ATOM 779 O O . ALA A 1 99 ? 5.020 2.854 -10.396 1.00 92.94 99 ALA A O 1
ATOM 780 N N . ASP A 1 100 ? 4.619 4.322 -8.742 1.00 93.69 100 ASP A N 1
ATOM 781 C CA . ASP A 1 100 ? 4.861 5.515 -9.555 1.00 93.69 100 ASP A CA 1
ATOM 782 C C . ASP A 1 100 ? 6.317 5.593 -10.040 1.00 93.69 100 ASP A C 1
ATOM 784 O O . ASP A 1 100 ? 6.566 5.882 -11.217 1.00 93.69 100 ASP A O 1
ATOM 788 N N . ALA A 1 101 ? 7.280 5.250 -9.179 1.00 96.56 101 ALA A N 1
ATOM 789 C CA . ALA A 1 101 ? 8.692 5.166 -9.545 1.00 96.56 101 ALA A CA 1
ATOM 790 C C . ALA A 1 101 ? 8.953 4.087 -10.612 1.00 96.56 101 ALA A C 1
ATOM 792 O O . ALA A 1 101 ? 9.675 4.334 -11.579 1.00 96.56 101 ALA A O 1
ATOM 793 N N . VAL A 1 102 ? 8.322 2.914 -10.495 1.00 97.00 102 VAL A N 1
ATOM 794 C CA . VAL A 1 102 ? 8.419 1.839 -11.497 1.00 97.00 102 VAL A CA 1
ATOM 795 C C . VAL A 1 102 ? 7.837 2.281 -12.840 1.00 97.00 102 VAL A C 1
ATOM 797 O O . VAL A 1 102 ? 8.436 2.022 -13.885 1.00 97.00 102 VAL A O 1
ATOM 800 N N . LEU A 1 103 ? 6.692 2.969 -12.840 1.00 95.06 103 LEU A N 1
ATOM 801 C CA . LEU A 1 103 ? 6.097 3.503 -14.066 1.00 95.06 103 LEU A CA 1
ATOM 802 C C . LEU A 1 103 ? 6.990 4.563 -14.719 1.00 95.06 103 LEU A C 1
ATOM 804 O O . LEU A 1 103 ? 7.124 4.576 -15.942 1.00 95.06 103 LEU A O 1
ATOM 808 N N . ALA A 1 104 ? 7.620 5.431 -13.924 1.00 96.81 104 ALA A N 1
ATOM 809 C CA . ALA A 1 104 ? 8.585 6.403 -14.427 1.00 96.81 104 ALA A CA 1
ATOM 810 C C . ALA A 1 104 ? 9.815 5.718 -15.040 1.00 96.81 104 ALA A C 1
ATOM 812 O O . ALA A 1 104 ? 10.187 6.038 -16.169 1.00 96.81 104 ALA A O 1
ATOM 813 N N . GLY A 1 105 ? 10.384 4.726 -14.350 1.00 98.31 105 GLY A N 1
ATOM 814 C CA . GLY A 1 105 ? 11.515 3.949 -14.855 1.00 98.31 105 GLY A CA 1
ATOM 815 C C . GLY A 1 105 ? 11.190 3.208 -16.153 1.00 98.31 105 GLY A C 1
ATOM 816 O O . GLY A 1 105 ? 11.989 3.220 -17.084 1.00 98.31 105 GLY A O 1
ATOM 817 N N . ARG A 1 106 ? 9.988 2.627 -16.270 1.00 98.25 106 ARG A N 1
ATOM 818 C CA . ARG A 1 106 ? 9.543 1.966 -17.508 1.00 98.25 106 ARG A CA 1
ATOM 819 C C . ARG A 1 106 ? 9.520 2.930 -18.695 1.00 98.25 106 ARG A C 1
ATOM 821 O O . ARG A 1 106 ? 10.059 2.590 -19.741 1.00 98.25 106 ARG A O 1
ATOM 828 N N . ARG A 1 107 ? 8.962 4.133 -18.518 1.00 98.25 107 ARG A N 1
ATOM 829 C CA . ARG A 1 107 ? 8.954 5.165 -19.570 1.00 98.25 107 ARG A CA 1
ATOM 830 C C . ARG A 1 107 ? 10.369 5.551 -20.000 1.00 98.25 107 ARG A C 1
ATOM 832 O O . ARG A 1 107 ? 10.633 5.682 -21.188 1.00 98.25 107 ARG A O 1
ATOM 839 N N . GLN A 1 108 ? 11.286 5.685 -19.043 1.00 98.62 108 GLN A N 1
ATOM 840 C CA . GLN A 1 108 ? 12.685 5.992 -19.342 1.00 98.62 108 GLN A CA 1
ATOM 841 C C . GLN A 1 108 ? 13.361 4.872 -20.146 1.00 98.62 108 GLN A C 1
ATOM 843 O O . GLN A 1 108 ? 14.109 5.143 -21.082 1.00 98.62 108 GLN A O 1
ATOM 848 N N . VAL A 1 109 ? 13.091 3.608 -19.809 1.00 98.69 109 VAL A N 1
ATOM 849 C CA . VAL A 1 109 ? 13.608 2.462 -20.569 1.00 98.69 109 VAL A CA 1
ATOM 850 C C . VAL A 1 109 ? 13.066 2.460 -21.999 1.00 98.69 109 VAL A C 1
ATOM 852 O O . VAL A 1 109 ? 13.838 2.240 -22.928 1.00 98.69 109 VAL A O 1
ATOM 855 N N . GLU A 1 110 ? 11.775 2.733 -22.191 1.00 98.56 110 GLU A N 1
ATOM 856 C CA . GLU A 1 110 ? 11.160 2.833 -23.523 1.00 98.56 110 GLU A CA 1
ATOM 857 C C . GLU A 1 110 ? 11.809 3.942 -24.367 1.00 98.56 110 GLU A C 1
ATOM 859 O O . GLU A 1 110 ? 12.159 3.716 -25.525 1.00 98.56 110 GLU A O 1
ATOM 864 N N . GLU A 1 111 ? 12.058 5.115 -23.783 1.00 98.56 111 GLU A N 1
ATOM 865 C CA . GLU A 1 111 ? 12.751 6.212 -24.467 1.00 98.56 111 GLU A CA 1
ATOM 866 C C . GLU A 1 111 ? 14.180 5.828 -24.878 1.00 98.56 111 GLU A C 1
ATOM 868 O O . GLU A 1 111 ? 14.591 6.051 -26.019 1.00 98.56 111 GLU A O 1
ATOM 873 N N . LEU A 1 112 ? 14.936 5.203 -23.972 1.00 98.69 112 LEU A N 1
ATOM 874 C CA . LEU A 1 112 ? 16.294 4.751 -24.267 1.00 98.69 112 LEU A CA 1
ATOM 875 C C . LEU A 1 112 ? 16.315 3.686 -25.367 1.00 98.69 112 LEU A C 1
ATOM 877 O O . LEU A 1 112 ? 17.194 3.716 -26.227 1.00 98.69 112 LEU A O 1
ATOM 881 N N . GLN A 1 113 ? 15.345 2.769 -25.383 1.00 98.50 113 GLN A N 1
ATOM 882 C CA . GLN A 1 113 ? 15.219 1.780 -26.455 1.00 98.50 113 GLN A CA 1
ATOM 883 C C . GLN A 1 113 ? 15.020 2.450 -27.817 1.00 98.50 113 GLN A C 1
ATOM 885 O O . GLN A 1 113 ? 15.687 2.070 -28.781 1.00 98.50 113 GLN A O 1
ATOM 890 N N . LEU A 1 114 ? 14.174 3.481 -27.891 1.00 98.50 114 LEU A N 1
ATOM 891 C CA . LEU A 1 114 ? 13.971 4.248 -29.122 1.00 98.50 114 LEU A CA 1
ATOM 892 C C . LEU A 1 114 ? 15.253 4.959 -29.570 1.00 98.50 114 LEU A C 1
ATOM 894 O O . LEU A 1 114 ? 15.595 4.920 -30.751 1.00 98.50 114 LEU A O 1
ATOM 898 N N . GLN A 1 115 ? 15.999 5.563 -28.642 1.00 98.50 115 GLN A N 1
ATOM 899 C CA . GLN A 1 115 ? 17.273 6.213 -28.964 1.00 98.50 115 GLN A CA 1
ATOM 900 C C . GLN A 1 115 ? 18.310 5.213 -29.485 1.00 98.50 115 GLN A C 1
ATOM 902 O O . GLN A 1 115 ? 18.964 5.472 -30.496 1.00 98.50 115 GLN A O 1
ATOM 907 N N . VAL A 1 116 ? 18.441 4.058 -28.827 1.00 98.44 116 VAL A N 1
ATOM 908 C CA . VAL A 1 116 ? 19.344 2.983 -29.261 1.00 98.44 116 VAL A CA 1
ATOM 909 C C . VAL A 1 116 ? 18.962 2.491 -30.656 1.00 98.44 116 VAL A C 1
ATOM 911 O O . VAL A 1 116 ? 19.837 2.326 -31.507 1.00 98.44 116 VAL A O 1
ATOM 914 N N . GLN A 1 117 ? 17.668 2.312 -30.926 1.00 98.56 117 GLN A N 1
ATOM 915 C CA . GLN A 1 117 ? 17.186 1.893 -32.238 1.00 98.56 117 GLN A CA 1
ATOM 916 C C . GLN A 1 117 ? 17.469 2.943 -33.320 1.00 98.56 117 GLN A C 1
ATOM 918 O O . GLN A 1 117 ? 17.960 2.597 -34.394 1.00 98.56 117 GLN A O 1
ATOM 923 N N . ALA A 1 118 ? 17.224 4.223 -33.035 1.00 98.12 118 ALA A N 1
ATOM 924 C CA . ALA A 1 118 ? 17.508 5.314 -33.962 1.00 98.12 118 ALA A CA 1
ATOM 925 C C . ALA A 1 118 ? 19.008 5.409 -34.286 1.00 98.12 118 ALA A C 1
ATOM 927 O O . ALA A 1 118 ? 19.388 5.523 -35.452 1.00 98.12 118 ALA A O 1
ATOM 928 N N . GLN A 1 119 ? 19.868 5.289 -33.271 1.00 98.31 119 GLN A N 1
ATOM 929 C CA . GLN A 1 119 ? 21.319 5.231 -33.458 1.00 98.31 119 GLN A CA 1
ATOM 930 C C . GLN A 1 119 ? 21.706 4.045 -34.342 1.00 98.31 119 GLN A C 1
ATOM 932 O O . GLN A 1 119 ? 22.435 4.212 -35.318 1.00 98.31 119 GLN A O 1
ATOM 937 N N . GLN A 1 120 ? 21.184 2.851 -34.054 1.00 98.25 120 GLN A N 1
ATOM 938 C CA . GLN A 1 120 ? 21.464 1.659 -34.852 1.00 98.25 120 GLN A CA 1
ATOM 939 C C . GLN A 1 120 ? 21.072 1.848 -36.324 1.00 98.25 120 GLN A C 1
ATOM 941 O O . GLN A 1 120 ? 21.854 1.509 -37.212 1.00 98.25 120 GLN A O 1
ATOM 946 N N . GLN A 1 121 ? 19.895 2.413 -36.590 1.00 97.94 121 GLN A N 1
ATOM 947 C CA . GLN A 1 121 ? 19.438 2.701 -37.950 1.00 97.94 121 GLN A CA 1
ATOM 948 C C . GLN A 1 121 ? 20.335 3.725 -38.651 1.00 97.94 121 GLN A C 1
ATOM 950 O O . GLN A 1 121 ? 20.688 3.526 -39.813 1.00 97.94 121 GLN A O 1
ATOM 955 N N . ALA A 1 122 ? 20.763 4.778 -37.950 1.00 98.06 122 ALA A N 1
ATOM 956 C CA . ALA A 1 122 ? 21.683 5.770 -38.498 1.00 98.06 122 ALA A CA 1
ATOM 957 C C . ALA A 1 122 ? 23.028 5.139 -38.903 1.00 98.06 122 ALA A C 1
ATOM 959 O O . ALA A 1 122 ? 23.524 5.386 -40.003 1.00 98.06 122 ALA A O 1
ATOM 960 N N . TRP A 1 123 ? 23.584 4.259 -38.063 1.00 97.75 123 TRP A N 1
ATOM 961 C CA . TRP A 1 123 ? 24.808 3.517 -38.382 1.00 97.75 123 TRP A CA 1
ATOM 962 C C . TRP A 1 123 ? 24.636 2.582 -39.582 1.00 97.75 123 TRP A C 1
ATOM 964 O O . TRP A 1 123 ? 25.514 2.508 -40.442 1.00 97.75 123 TRP A O 1
ATOM 974 N N . GLN A 1 124 ? 23.502 1.885 -39.672 1.00 97.56 124 GLN A N 1
ATOM 975 C CA . GLN A 1 124 ? 23.195 1.022 -40.814 1.00 97.56 124 GLN A CA 1
ATOM 976 C C . GLN A 1 124 ? 23.066 1.815 -42.117 1.00 97.56 124 GLN A C 1
ATOM 978 O O . GLN A 1 124 ? 23.593 1.378 -43.141 1.00 97.56 124 GLN A O 1
ATOM 983 N N . ALA A 1 125 ? 22.403 2.973 -42.077 1.00 97.31 125 ALA A N 1
ATOM 984 C CA . ALA A 1 125 ? 22.270 3.861 -43.226 1.00 97.31 125 ALA A CA 1
ATOM 985 C C . ALA A 1 125 ? 23.645 4.344 -43.701 1.00 97.31 125 ALA A C 1
ATOM 987 O O . ALA A 1 125 ? 23.991 4.136 -44.859 1.00 97.31 125 ALA A O 1
ATOM 988 N N . LEU A 1 126 ? 24.479 4.864 -42.795 1.00 97.44 126 LEU A N 1
ATOM 989 C CA . LEU A 1 126 ? 25.833 5.311 -43.131 1.00 97.44 126 LEU A CA 1
ATOM 990 C C . LEU A 1 126 ? 26.676 4.193 -43.761 1.00 97.44 126 LEU A C 1
ATOM 992 O O . LEU A 1 126 ? 27.385 4.408 -44.742 1.00 97.44 126 LEU A O 1
ATOM 996 N N . HIS A 1 127 ? 26.590 2.982 -43.211 1.00 96.25 127 HIS A N 1
ATOM 997 C CA . HIS A 1 127 ? 27.312 1.840 -43.755 1.00 96.25 127 HIS A CA 1
ATOM 998 C C . HIS A 1 127 ? 26.786 1.401 -45.137 1.00 96.25 127 HIS A C 1
ATOM 1000 O O . HIS A 1 127 ? 27.570 0.943 -45.971 1.00 96.25 127 HIS A O 1
ATOM 1006 N N . ARG A 1 128 ? 25.479 1.541 -45.405 1.00 9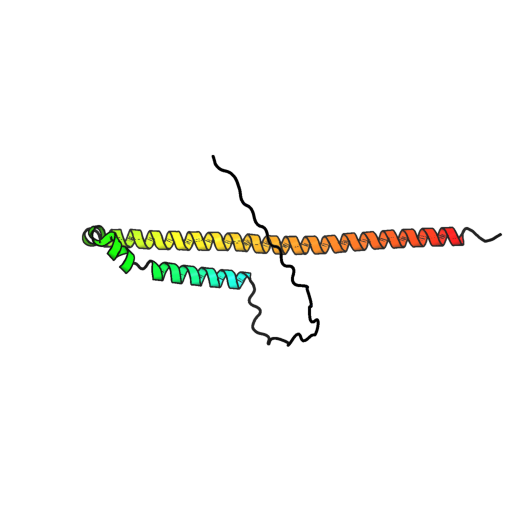5.94 128 ARG A N 1
ATOM 1007 C CA . ARG A 1 128 ? 24.906 1.320 -46.742 1.00 95.94 128 ARG A CA 1
ATOM 1008 C C . ARG A 1 128 ? 25.447 2.347 -47.739 1.00 95.94 128 ARG A C 1
ATOM 1010 O O . ARG A 1 128 ? 25.985 1.930 -48.759 1.00 95.94 128 ARG A O 1
ATOM 1017 N N . GLU A 1 129 ? 25.396 3.635 -47.407 1.00 94.88 129 GLU A N 1
ATOM 1018 C CA . GLU A 1 129 ? 25.930 4.718 -48.251 1.00 94.88 129 GLU A CA 1
ATOM 1019 C C . GLU A 1 129 ? 27.416 4.500 -48.567 1.00 94.88 129 GLU A C 1
ATOM 1021 O O . GLU A 1 129 ? 27.849 4.608 -49.712 1.00 94.88 129 GLU A O 1
ATOM 1026 N N . GLN A 1 130 ? 28.211 4.097 -47.569 1.00 92.06 130 GLN A N 1
ATOM 1027 C CA . GLN A 1 130 ? 29.621 3.762 -47.775 1.00 92.06 130 GLN A CA 1
ATOM 1028 C C . GLN A 1 130 ? 29.800 2.627 -48.796 1.00 92.06 130 GLN A C 1
ATOM 1030 O O . GLN A 1 130 ? 30.679 2.703 -49.654 1.00 92.06 130 GLN A O 1
ATOM 1035 N N . ARG A 1 131 ? 28.987 1.566 -48.714 1.00 94.06 131 ARG A N 1
ATOM 1036 C CA . ARG A 1 131 ? 29.036 0.448 -49.668 1.00 94.06 131 ARG A CA 1
ATOM 1037 C C . ARG A 1 131 ? 28.660 0.878 -51.082 1.00 94.06 131 ARG A C 1
ATOM 1039 O O . ARG A 1 131 ? 29.307 0.434 -52.027 1.00 94.06 131 ARG A O 1
ATOM 1046 N N . GLU A 1 132 ? 27.647 1.723 -51.218 1.00 92.50 132 GLU A N 1
ATOM 1047 C CA . GLU A 1 132 ? 27.198 2.247 -52.509 1.00 92.50 132 GLU A CA 1
ATOM 1048 C C . GLU A 1 132 ? 28.263 3.148 -53.144 1.00 92.50 132 GLU A C 1
ATOM 1050 O O . GLU A 1 132 ? 28.619 2.946 -54.304 1.00 92.50 132 GLU A O 1
ATOM 1055 N N . LEU A 1 133 ? 28.876 4.045 -52.366 1.00 90.12 133 LEU A N 1
ATOM 1056 C CA . LEU A 1 133 ? 29.999 4.872 -52.820 1.00 90.12 133 LEU A CA 1
ATOM 1057 C C . LEU A 1 133 ? 31.180 4.025 -53.305 1.00 90.12 133 LEU A C 1
ATOM 1059 O O . LEU A 1 133 ? 31.742 4.296 -54.363 1.00 90.12 133 LEU A O 1
ATOM 1063 N N . VAL A 1 134 ? 31.544 2.975 -52.564 1.00 92.31 134 VAL A N 1
ATOM 1064 C CA . VAL A 1 134 ? 32.618 2.056 -52.973 1.00 92.31 134 VAL A CA 1
ATOM 1065 C C . VAL A 1 134 ? 32.269 1.324 -54.271 1.00 92.31 134 VAL A C 1
ATOM 1067 O O . VAL A 1 134 ? 33.157 1.113 -55.091 1.00 92.31 134 VAL A O 1
ATOM 1070 N N . ALA A 1 135 ? 31.005 0.946 -54.477 1.00 89.38 135 ALA A N 1
ATOM 1071 C CA . ALA A 1 135 ? 30.565 0.295 -55.707 1.00 89.38 135 ALA A CA 1
ATOM 1072 C C . ALA A 1 135 ? 30.615 1.241 -56.918 1.00 89.38 135 ALA A C 1
ATOM 1074 O O . ALA A 1 135 ? 31.057 0.821 -57.978 1.00 89.38 135 ALA A O 1
ATOM 1075 N N . VAL A 1 136 ? 30.229 2.512 -56.756 1.00 88.56 136 VAL A N 1
ATOM 1076 C CA . VAL A 1 136 ? 30.291 3.528 -57.826 1.00 88.56 136 VAL A CA 1
ATOM 1077 C C . VAL A 1 136 ? 31.733 3.877 -58.198 1.00 88.56 136 VAL A C 1
ATOM 1079 O O . VAL A 1 136 ? 32.042 4.042 -59.372 1.00 88.56 136 VAL A O 1
ATOM 1082 N N . LEU A 1 137 ? 32.633 3.962 -57.214 1.00 83.88 137 LEU A N 1
ATOM 1083 C CA . LEU A 1 137 ? 34.056 4.241 -57.450 1.00 83.88 137 LEU A CA 1
ATOM 1084 C C . LEU A 1 137 ? 34.810 3.060 -58.087 1.00 83.88 137 LEU A C 1
ATOM 1086 O O . LEU A 1 137 ? 35.937 3.226 -58.552 1.00 83.88 137 LEU A O 1
ATOM 1090 N N . ARG A 1 138 ? 34.204 1.869 -58.104 1.00 79.06 138 ARG A N 1
ATOM 1091 C CA . ARG A 1 138 ? 34.677 0.691 -58.833 1.00 79.06 138 ARG A CA 1
ATOM 1092 C C . ARG A 1 138 ? 33.980 0.669 -60.201 1.00 79.06 138 ARG A C 1
ATOM 1094 O O . ARG A 1 138 ? 33.005 -0.052 -60.384 1.00 79.06 138 ARG A O 1
ATOM 1101 N N . GLU A 1 139 ? 34.430 1.487 -61.153 1.00 63.97 139 GLU A N 1
ATOM 1102 C CA . GLU A 1 139 ? 33.926 1.372 -62.532 1.00 63.97 139 GLU A CA 1
ATOM 1103 C C . GLU A 1 139 ? 34.201 -0.036 -63.106 1.00 63.97 139 GLU A C 1
ATOM 1105 O O . GLU A 1 139 ? 35.207 -0.657 -62.740 1.00 63.97 139 GLU A O 1
ATOM 1110 N N . PRO A 1 140 ? 33.309 -0.568 -63.965 1.00 61.50 140 PRO A N 1
ATOM 1111 C CA . PRO A 1 140 ? 33.543 -1.831 -64.653 1.00 61.50 140 PRO A CA 1
ATOM 1112 C C . PRO A 1 140 ? 34.594 -1.634 -65.756 1.00 61.50 140 PRO A C 1
ATOM 1114 O O . PRO A 1 140 ? 34.487 -0.692 -66.540 1.00 61.50 140 PRO A O 1
ATOM 1117 N N . GLU A 1 141 ? 35.596 -2.518 -65.798 1.00 44.81 141 GLU A N 1
ATOM 1118 C CA . GLU A 1 141 ? 36.496 -2.664 -66.958 1.00 44.81 141 GLU A CA 1
ATOM 1119 C C . GLU A 1 141 ? 35.740 -3.036 -68.242 1.00 44.81 141 GLU A C 1
ATOM 1121 O O . GLU A 1 141 ? 34.736 -3.788 -68.152 1.00 44.81 141 GLU A O 1
#

pLDDT: mean 83.89, std 21.68, range [34.41, 98.69]

Organism: Daubentonia madagascariensis (NCBI:txid31869)

Foldseek 3Di:
DDDDDDDDDDDDDDDDDDDDDDDDDDPPPPPQPVLNVLVVVLVVVLVVVCVVVDLVVQCVVVVVVCVVCVPVSVVVVVVVSVVVSVVSVVVSVVVSVVVVVVVVVVVVVVVVVVVVVVVVVVVVVVVVVVVVVVVVVPDDD

Radius of gyration: 33.02 Å; chains: 1; bounding box: 55×57×103 Å

Secondary structure (DSSP, 8-state):
---------------------------------HHHHHHHHHHHHHHHHHHHT-HHHHHHHTHHHHHH-HHHHHHHHHHHHHHHHHHHHHHHHHHHHHHHHHHHHHHHHHHHHHHHHHHHHHHHHHHHHHHHHHHHHS---

Sequence (141 aa):
MAEASDVNVGDGCEEKGPEGSSSEPVPPGTIISRVKLLDTMVDTFLQKLVAAGSYQRFTDCYKRFYQLQPEMTQRIYDKFITQLQTSIQKQEAENQQLADAVLAGRRQVEELQLQVQAQQQAWQALHREQRELVAVLREPE